Protein AF-A0A923Q2S6-F1 (afdb_monomer_lite)

Secondary structure (DSSP, 8-state):
-------TT-----TT-B----EE--SSEEEEEEEETTEEEEEEEEETT-EESGGGGGT--B-----

Structure (mmCIF, N/CA/C/O backbone):
data_AF-A0A923Q2S6-F1
#
_entry.id   AF-A0A923Q2S6-F1
#
loop_
_atom_site.group_PDB
_atom_site.id
_atom_site.type_symbol
_atom_site.label_atom_id
_atom_site.label_alt_id
_atom_site.label_comp_id
_atom_site.label_asym_id
_atom_site.label_entity_id
_atom_site.label_seq_id
_atom_site.pdbx_PDB_ins_code
_atom_site.Cartn_x
_atom_site.Cartn_y
_atom_site.Cartn_z
_atom_site.occupancy
_atom_site.B_iso_or_equiv
_atom_site.auth_seq_id
_atom_site.auth_comp_id
_atom_site.auth_asym_id
_atom_site.auth_atom_id
_atom_site.pdbx_PDB_model_num
ATOM 1 N N . MET A 1 1 ? 13.075 -6.959 4.907 1.00 70.12 1 MET A N 1
ATOM 2 C CA . MET A 1 1 ? 11.698 -6.447 5.071 1.00 70.12 1 MET A CA 1
ATOM 3 C C . MET A 1 1 ? 11.634 -5.679 6.379 1.00 70.12 1 MET A C 1
ATOM 5 O O . MET A 1 1 ? 11.959 -6.268 7.402 1.00 70.12 1 MET A O 1
ATOM 9 N N . SER A 1 2 ? 11.300 -4.388 6.353 1.00 88.06 2 SER A N 1
ATOM 10 C CA . SER A 1 2 ? 11.047 -3.601 7.567 1.00 88.06 2 SER A CA 1
ATOM 11 C C . SER A 1 2 ? 9.546 -3.560 7.853 1.00 88.06 2 SER A C 1
ATOM 13 O O . SER A 1 2 ? 8.732 -3.491 6.933 1.00 88.06 2 SER A O 1
ATOM 15 N N . MET A 1 3 ? 9.173 -3.638 9.129 1.00 90.69 3 MET A N 1
ATOM 16 C CA . MET A 1 3 ? 7.778 -3.559 9.556 1.00 90.69 3 MET A CA 1
ATOM 17 C C . MET A 1 3 ? 7.387 -2.090 9.746 1.00 90.69 3 MET A C 1
ATOM 19 O O . MET A 1 3 ? 8.080 -1.353 10.447 1.00 90.69 3 MET A O 1
ATOM 23 N N . LYS A 1 4 ? 6.277 -1.669 9.130 1.00 91.56 4 LYS A N 1
ATOM 24 C CA . LYS A 1 4 ? 5.699 -0.329 9.28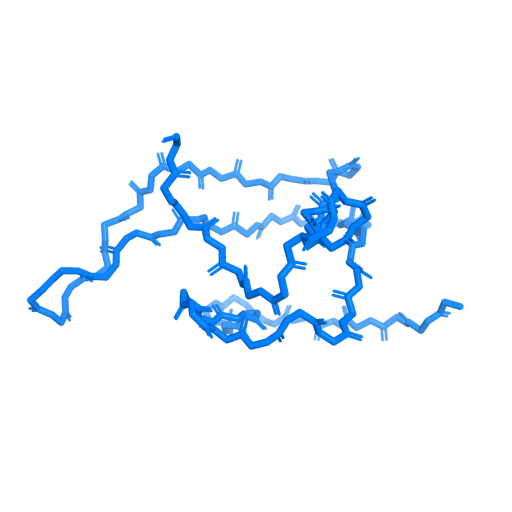4 1.00 91.56 4 LYS A CA 1
ATOM 25 C C . LYS A 1 4 ? 4.278 -0.464 9.823 1.00 91.56 4 LYS A C 1
ATOM 27 O O . LYS A 1 4 ? 3.435 -1.072 9.171 1.00 91.56 4 LYS A O 1
ATOM 32 N N . THR A 1 5 ? 4.019 0.123 10.986 1.00 94.69 5 THR A N 1
ATOM 33 C CA . THR A 1 5 ? 2.679 0.178 11.583 1.00 94.69 5 THR A CA 1
ATOM 34 C C . THR A 1 5 ? 2.077 1.548 11.322 1.00 94.69 5 THR A C 1
ATOM 36 O O . THR A 1 5 ? 2.738 2.556 11.562 1.00 94.69 5 THR A O 1
ATOM 39 N N . LEU A 1 6 ? 0.834 1.575 10.846 1.00 93.31 6 LEU A N 1
ATOM 40 C CA . LEU A 1 6 ? 0.083 2.800 10.593 1.00 93.31 6 LEU A CA 1
ATOM 41 C C . LEU A 1 6 ? -1.169 2.848 11.464 1.00 93.31 6 LEU A C 1
ATOM 43 O O . LEU A 1 6 ? -1.761 1.813 11.781 1.00 93.31 6 LEU A O 1
ATOM 47 N N . LYS A 1 7 ? -1.578 4.054 11.847 1.00 95.31 7 LYS A N 1
ATOM 48 C CA . LYS A 1 7 ? -2.828 4.290 12.579 1.00 95.31 7 LYS A CA 1
ATOM 49 C C . LYS A 1 7 ? -3.984 4.559 11.619 1.00 95.31 7 LYS A C 1
ATOM 51 O O . LYS A 1 7 ? -3.799 4.968 10.476 1.00 95.31 7 LYS A O 1
ATOM 56 N N . LYS A 1 8 ? -5.215 4.366 12.104 1.00 91.75 8 LYS A N 1
ATOM 57 C CA . LYS A 1 8 ? -6.424 4.714 11.346 1.00 91.75 8 LYS A CA 1
ATOM 58 C C . LYS A 1 8 ? -6.377 6.189 10.928 1.00 91.75 8 LYS A C 1
ATOM 60 O O . LYS A 1 8 ? -6.208 7.058 11.778 1.00 91.75 8 LYS A O 1
ATOM 65 N N . GLY A 1 9 ? -6.584 6.444 9.638 1.00 89.56 9 GLY A N 1
ATOM 66 C CA . GLY A 1 9 ? -6.555 7.7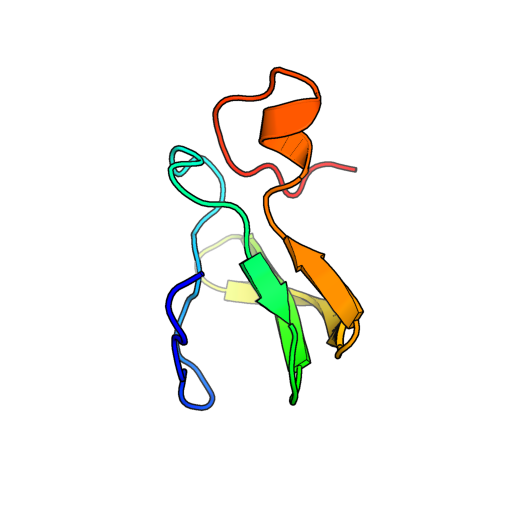86 9.053 1.00 89.56 9 GLY A CA 1
ATOM 67 C C . GLY A 1 9 ? -5.171 8.248 8.590 1.00 89.56 9 GLY A C 1
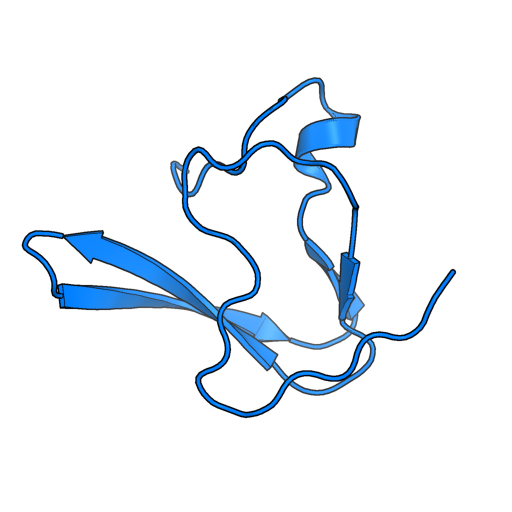ATOM 68 O O . GLY A 1 9 ? -5.079 9.312 7.986 1.00 89.56 9 GLY A O 1
ATOM 69 N N . GLU A 1 10 ? -4.109 7.470 8.824 1.00 93.12 10 GLU A N 1
ATOM 70 C CA . GLU A 1 10 ?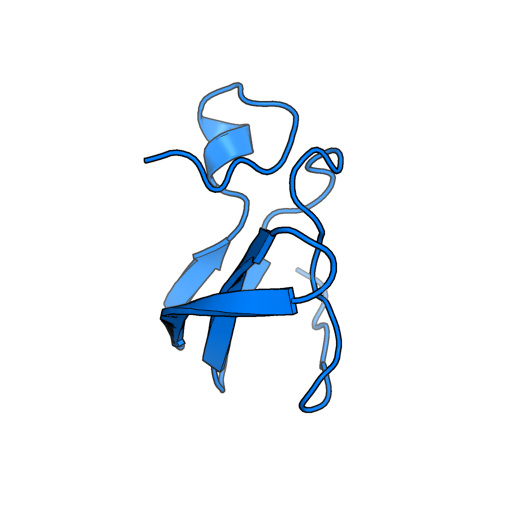 -2.805 7.755 8.227 1.00 93.12 10 GLU A CA 1
ATOM 71 C C . GLU A 1 10 ? -2.790 7.393 6.740 1.00 93.12 10 GLU A C 1
ATOM 73 O O . GLU A 1 10 ? -3.363 6.392 6.306 1.00 93.12 10 GLU A O 1
ATOM 78 N N . LEU A 1 11 ? -2.105 8.227 5.963 1.00 90.12 11 LEU A N 1
ATOM 79 C CA . LEU A 1 11 ? -1.974 8.078 4.523 1.00 90.12 11 LEU A CA 1
ATOM 80 C C . LEU A 1 11 ? -0.706 7.284 4.183 1.00 90.12 11 LEU A C 1
ATOM 82 O O . LEU A 1 11 ? 0.379 7.584 4.685 1.00 90.12 11 LEU A O 1
ATOM 86 N N . LEU A 1 12 ? -0.841 6.274 3.320 1.00 91.25 12 LEU A N 1
ATOM 87 C CA . LEU A 1 12 ? 0.290 5.471 2.844 1.00 91.25 12 LEU A CA 1
ATOM 88 C C . LEU A 1 12 ? 1.063 6.178 1.723 1.00 91.25 12 LEU A C 1
ATOM 90 O O . LEU A 1 12 ? 2.289 6.247 1.781 1.00 91.25 12 LEU A O 1
ATOM 94 N N . TYR A 1 13 ? 0.331 6.672 0.724 1.00 91.50 13 TYR A N 1
ATOM 95 C CA . TYR A 1 13 ? 0.816 7.390 -0.454 1.00 91.50 13 TYR A CA 1
ATOM 96 C C . TYR A 1 13 ? -0.334 8.194 -1.074 1.00 91.50 13 TYR A C 1
ATOM 98 O O . TYR A 1 13 ? -1.504 7.898 -0.815 1.00 91.50 13 TYR A O 1
ATOM 106 N N . ASN A 1 14 ? -0.007 9.188 -1.897 1.00 91.50 14 ASN A N 1
ATOM 107 C CA . ASN A 1 14 ? -0.958 9.851 -2.784 1.00 91.50 14 ASN A CA 1
ATOM 108 C C . ASN A 1 14 ? -0.798 9.356 -4.223 1.00 91.50 14 ASN A C 1
ATOM 110 O O . ASN A 1 14 ? 0.244 8.834 -4.6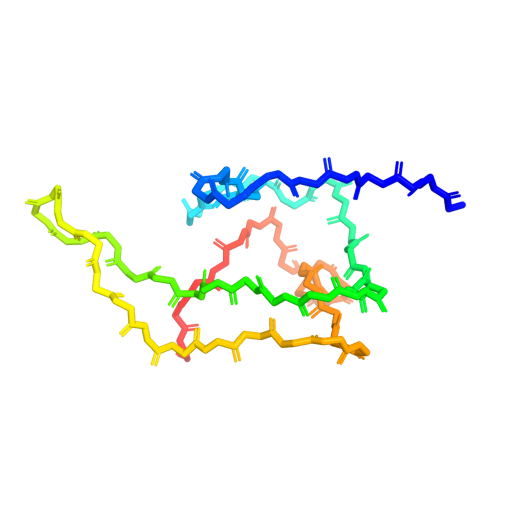20 1.00 91.50 14 ASN A O 1
ATOM 114 N N . GLU A 1 15 ? -1.839 9.559 -5.023 1.00 88.75 15 GLU A N 1
ATOM 115 C CA . GLU A 1 15 ? -1.756 9.412 -6.474 1.00 88.75 15 GLU A CA 1
ATOM 116 C C . GLU A 1 15 ? -0.658 10.327 -7.043 1.00 88.75 15 GLU A C 1
ATOM 118 O O . GLU A 1 15 ? -0.541 11.491 -6.656 1.00 88.75 15 GLU A O 1
ATOM 123 N N . GLY A 1 16 ? 0.161 9.791 -7.950 1.00 90.88 16 GLY A N 1
ATOM 124 C CA . GLY A 1 16 ? 1.282 10.505 -8.564 1.00 90.88 16 GLY A CA 1
ATOM 125 C C . GLY A 1 16 ? 2.578 10.508 -7.745 1.00 90.88 16 GLY A C 1
ATOM 126 O O . GLY A 1 16 ? 3.629 10.850 -8.293 1.00 90.88 16 GLY A O 1
ATOM 127 N N . ASP A 1 17 ? 2.555 10.075 -6.479 1.00 94.38 17 ASP A N 1
ATOM 128 C CA . ASP A 1 17 ? 3.782 9.914 -5.695 1.00 94.38 17 ASP A CA 1
ATOM 129 C C . ASP A 1 17 ? 4.672 8.830 -6.316 1.00 94.38 17 ASP A C 1
ATOM 131 O O . ASP A 1 17 ? 4.189 7.805 -6.806 1.00 94.38 17 ASP A O 1
ATOM 135 N N . LYS A 1 18 ? 5.996 9.028 -6.273 1.00 95.50 18 LYS A N 1
ATOM 136 C CA . LYS A 1 18 ? 6.952 8.018 -6.747 1.00 95.50 18 LYS A CA 1
ATOM 137 C C . LYS A 1 18 ? 6.853 6.740 -5.915 1.00 95.50 18 LYS A C 1
ATOM 139 O O . LYS A 1 18 ? 6.870 6.791 -4.684 1.00 95.50 18 LYS A O 1
ATOM 144 N N . ILE A 1 19 ? 6.863 5.589 -6.582 1.00 95.56 19 ILE A N 1
ATOM 145 C CA . ILE A 1 19 ? 6.901 4.294 -5.901 1.00 95.56 19 ILE A CA 1
ATOM 146 C C . ILE A 1 19 ? 8.344 4.009 -5.481 1.00 95.56 19 ILE A C 1
ATOM 148 O O . ILE A 1 19 ? 9.178 3.603 -6.285 1.00 95.56 19 ILE A O 1
ATOM 152 N N . LEU A 1 20 ? 8.647 4.253 -4.205 1.00 92.88 20 LEU A N 1
ATOM 153 C CA . LEU A 1 20 ? 9.969 3.984 -3.622 1.00 92.88 20 LEU A CA 1
ATOM 154 C C . LEU A 1 20 ? 10.038 2.638 -2.896 1.00 92.88 20 LEU A C 1
ATOM 156 O O . LEU A 1 20 ? 11.125 2.127 -2.652 1.00 92.88 20 LEU A O 1
ATOM 160 N N . ASN A 1 21 ? 8.885 2.081 -2.520 1.00 91.56 21 ASN A N 1
ATOM 161 C CA . ASN A 1 21 ? 8.776 0.843 -1.758 1.00 91.56 21 ASN A CA 1
ATOM 162 C C . ASN A 1 21 ? 7.541 0.054 -2.203 1.00 91.56 21 ASN A C 1
ATOM 164 O O . ASN A 1 21 ? 6.519 0.647 -2.547 1.00 91.56 21 ASN A O 1
ATOM 168 N N . VAL A 1 22 ? 7.633 -1.272 -2.108 1.00 93.19 22 VAL A N 1
ATOM 169 C CA . VAL A 1 22 ? 6.500 -2.199 -2.227 1.00 93.19 22 VAL A CA 1
ATOM 170 C C . VAL A 1 22 ? 6.093 -2.643 -0.824 1.00 93.19 22 VAL A C 1
ATOM 172 O O . VAL A 1 22 ? 6.956 -2.953 0.002 1.00 93.19 22 VAL A O 1
ATOM 175 N N . TYR A 1 23 ? 4.791 -2.678 -0.549 1.00 93.31 23 TYR A N 1
ATOM 176 C CA . TYR A 1 23 ? 4.249 -3.036 0.761 1.00 93.31 23 TYR A CA 1
ATOM 177 C C . TYR A 1 23 ? 3.407 -4.305 0.677 1.00 93.31 23 TYR A C 1
ATOM 179 O O . TYR A 1 23 ? 2.614 -4.460 -0.241 1.00 93.31 23 TYR A O 1
ATOM 187 N N . LEU A 1 24 ? 3.534 -5.183 1.671 1.00 94.81 24 LEU A N 1
ATOM 188 C CA . LEU A 1 24 ? 2.615 -6.297 1.907 1.00 94.81 24 LEU A CA 1
ATOM 189 C C . LEU A 1 24 ? 1.801 -5.982 3.161 1.00 94.81 24 LEU A C 1
ATOM 191 O O . LEU A 1 24 ? 2.377 -5.707 4.217 1.00 94.81 24 LEU A O 1
ATOM 195 N N . ILE A 1 25 ? 0.474 -6.043 3.068 1.00 95.38 25 ILE A N 1
ATOM 196 C CA . ILE A 1 25 ? -0.392 -5.830 4.228 1.00 95.38 25 ILE A CA 1
ATOM 197 C C . ILE A 1 25 ? -0.373 -7.098 5.086 1.00 95.38 25 ILE A C 1
ATOM 199 O O . ILE A 1 25 ? -0.957 -8.119 4.726 1.00 95.38 25 ILE A O 1
ATOM 203 N N . GLN A 1 26 ? 0.304 -7.042 6.233 1.00 95.69 26 GLN A N 1
ATOM 204 C CA . GLN A 1 26 ? 0.365 -8.166 7.172 1.00 95.69 26 GLN A CA 1
ATOM 205 C C . GLN A 1 26 ? -0.938 -8.318 7.973 1.00 95.69 26 GLN A C 1
ATOM 207 O O . GLN A 1 26 ? -1.399 -9.434 8.202 1.00 95.69 26 GLN A O 1
ATOM 212 N N . SER A 1 27 ? -1.528 -7.206 8.413 1.00 94.88 27 SER A N 1
ATOM 213 C CA . SER A 1 27 ? -2.779 -7.174 9.174 1.00 94.88 27 SER A CA 1
ATOM 214 C C . SER A 1 27 ? -3.477 -5.817 9.033 1.00 94.88 27 SER A C 1
ATOM 216 O O . SER A 1 27 ? -2.849 -4.814 8.691 1.00 94.88 27 SER A O 1
ATOM 218 N N . GLY A 1 28 ? -4.787 -5.790 9.290 1.00 94.75 28 GLY A N 1
ATOM 219 C CA . GLY A 1 28 ? -5.618 -4.601 9.104 1.00 94.75 28 GLY A CA 1
ATOM 220 C C . GLY A 1 28 ? -6.056 -4.401 7.653 1.00 94.75 28 GLY A C 1
ATOM 221 O O . GLY A 1 28 ? -6.076 -5.341 6.857 1.00 94.75 28 GLY A O 1
ATOM 222 N N . ALA A 1 29 ? -6.460 -3.173 7.339 1.00 93.69 29 ALA A N 1
ATOM 223 C CA . ALA A 1 29 ? -6.934 -2.807 6.016 1.00 93.69 29 ALA A CA 1
ATOM 224 C C . ALA A 1 29 ? -6.724 -1.315 5.741 1.00 93.69 29 ALA A C 1
ATOM 226 O O . ALA A 1 29 ? -6.710 -0.499 6.666 1.00 93.69 29 ALA A O 1
ATOM 227 N N . VAL A 1 30 ? -6.591 -0.970 4.464 1.00 93.38 30 VAL A N 1
ATOM 228 C CA . VAL A 1 30 ? -6.439 0.406 3.980 1.00 93.38 30 VAL A CA 1
ATOM 229 C C . VAL A 1 30 ? -7.483 0.702 2.917 1.00 93.38 30 VAL A C 1
ATOM 231 O O . VAL A 1 30 ? -7.871 -0.186 2.160 1.00 93.38 30 VAL A O 1
ATOM 234 N N . ASN A 1 31 ? -7.944 1.946 2.855 1.00 93.19 31 ASN A N 1
ATOM 235 C CA . ASN A 1 31 ? -8.870 2.369 1.813 1.00 93.19 31 ASN A CA 1
ATOM 236 C C . ASN A 1 31 ? -8.081 2.914 0.627 1.00 93.19 31 ASN A C 1
ATOM 238 O O . ASN A 1 31 ? -7.184 3.740 0.800 1.00 93.19 31 ASN A O 1
ATOM 242 N N . LEU A 1 32 ? -8.449 2.473 -0.571 1.00 91.38 32 LEU A N 1
ATOM 243 C CA . LEU A 1 32 ? -8.085 3.157 -1.796 1.00 91.38 32 LEU A CA 1
ATOM 244 C C . LEU A 1 32 ? -9.164 4.199 -2.083 1.00 91.38 32 LEU A C 1
ATOM 246 O O . LEU A 1 32 ? -10.347 3.873 -2.212 1.00 91.38 32 LEU A O 1
ATOM 250 N N . CYS A 1 33 ? -8.746 5.457 -2.162 1.00 90.56 33 CYS A N 1
ATOM 251 C CA . CYS A 1 33 ? -9.637 6.594 -2.336 1.00 90.56 33 CYS A CA 1
ATOM 252 C C . CYS A 1 33 ? -9.256 7.374 -3.594 1.00 90.56 33 CYS A C 1
ATOM 254 O O . CYS A 1 33 ? -8.077 7.493 -3.921 1.00 90.56 33 CYS A O 1
ATOM 256 N N . LEU A 1 34 ? -10.247 7.979 -4.246 1.00 88.69 34 LEU A N 1
ATOM 257 C CA . LEU A 1 34 ? -10.021 9.047 -5.216 1.00 88.69 34 LEU A CA 1
ATOM 258 C C . LEU A 1 34 ? -10.234 10.401 -4.547 1.00 88.69 34 LEU A C 1
ATOM 260 O O . LEU A 1 34 ? -11.292 10.659 -3.969 1.00 88.69 34 LEU A O 1
ATOM 264 N N . THR A 1 35 ? -9.258 11.295 -4.673 1.00 85.50 35 THR A N 1
ATOM 265 C CA . THR A 1 35 ? -9.375 12.665 -4.165 1.00 85.50 35 THR A CA 1
ATOM 266 C C . THR A 1 35 ? -9.916 13.574 -5.266 1.00 85.50 35 THR A C 1
ATOM 268 O O . THR A 1 35 ? -9.191 13.967 -6.175 1.00 85.50 35 THR A O 1
ATOM 271 N N . ARG A 1 36 ? -11.199 13.954 -5.193 1.00 84.25 36 ARG A N 1
ATOM 272 C CA . ARG A 1 36 ? -11.827 14.925 -6.113 1.00 84.25 36 ARG A CA 1
ATOM 273 C C . ARG A 1 36 ? -12.351 16.134 -5.356 1.00 84.25 36 ARG A C 1
ATOM 275 O O . ARG A 1 36 ? -13.053 15.990 -4.363 1.00 84.25 36 ARG A O 1
ATOM 282 N N . ASN A 1 37 ? -12.057 17.344 -5.840 1.00 85.38 37 ASN A N 1
ATOM 283 C CA . ASN A 1 37 ? -12.524 18.600 -5.231 1.00 85.38 37 ASN A CA 1
ATOM 284 C C . ASN A 1 37 ? -12.274 18.669 -3.710 1.00 85.38 37 ASN A C 1
ATOM 286 O O . ASN A 1 37 ? -13.138 19.110 -2.953 1.00 85.38 37 ASN A O 1
ATOM 290 N N . LYS A 1 38 ? -11.098 18.204 -3.261 1.00 81.38 38 LYS A N 1
ATOM 291 C CA . LYS A 1 38 ? -10.704 18.108 -1.839 1.00 81.38 38 LYS A CA 1
ATOM 292 C C . LYS A 1 38 ? -11.572 17.170 -0.981 1.00 81.38 38 LYS A C 1
ATOM 294 O O . LYS A 1 38 ? -11.527 17.257 0.243 1.00 81.38 38 LYS A O 1
ATOM 299 N N . LYS A 1 39 ? -12.357 16.281 -1.592 1.00 85.50 39 LYS A N 1
ATOM 300 C CA . LYS A 1 39 ? -13.076 15.201 -0.909 1.00 85.50 39 LYS A CA 1
ATOM 301 C C . LYS A 1 39 ? -12.507 13.855 -1.340 1.00 85.50 39 LYS A C 1
ATOM 303 O O . LYS A 1 39 ? -12.303 13.625 -2.531 1.00 85.50 39 LYS A O 1
ATOM 308 N N . ASN A 1 40 ? -12.300 12.975 -0.368 1.00 85.88 40 ASN A N 1
ATOM 309 C CA . ASN A 1 40 ? -11.917 11.593 -0.623 1.00 85.88 40 ASN A CA 1
ATOM 310 C C . ASN A 1 40 ? -13.190 10.781 -0.859 1.00 85.88 40 ASN A C 1
ATOM 312 O O . ASN A 1 40 ? -14.096 10.785 -0.026 1.00 85.88 40 ASN A O 1
ATOM 316 N N . VAL A 1 41 ? -13.258 10.116 -2.005 1.00 89.75 41 VAL A N 1
ATOM 317 C CA . VAL A 1 41 ? -14.288 9.135 -2.334 1.00 89.75 41 VAL A CA 1
ATOM 318 C C . VAL A 1 41 ? -13.654 7.762 -2.170 1.00 89.75 41 VAL A C 1
ATOM 320 O O . VAL A 1 41 ? -12.721 7.431 -2.902 1.00 89.75 41 VAL A O 1
ATOM 323 N N . ASP A 1 42 ? -14.121 6.991 -1.191 1.00 89.06 42 ASP A N 1
ATOM 324 C CA . ASP A 1 42 ? -13.676 5.611 -0.989 1.00 89.06 42 ASP A CA 1
ATOM 325 C C . ASP A 1 42 ? -14.114 4.751 -2.179 1.00 89.06 42 ASP A C 1
ATOM 327 O O . ASP A 1 42 ? -15.295 4.711 -2.520 1.00 89.06 42 ASP A O 1
ATOM 331 N N . MET A 1 43 ? -13.157 4.073 -2.811 1.00 89.56 43 MET A N 1
ATOM 332 C CA . MET A 1 43 ? -13.420 3.181 -3.941 1.00 89.56 43 MET A CA 1
ATOM 333 C C . MET A 1 43 ? -13.574 1.748 -3.444 1.00 89.56 43 MET A C 1
ATOM 335 O O . MET A 1 43 ? -14.615 1.123 -3.623 1.00 89.56 43 MET A O 1
ATOM 339 N N . PHE A 1 44 ? -12.530 1.232 -2.796 1.00 89.56 44 PHE A N 1
ATOM 340 C CA . PHE A 1 44 ? -12.517 -0.104 -2.216 1.00 89.56 44 PHE A CA 1
ATOM 341 C C . PHE A 1 44 ? -11.492 -0.204 -1.091 1.00 89.56 44 PHE A C 1
ATOM 343 O O . PHE A 1 44 ? -10.605 0.638 -0.942 1.00 89.56 44 PHE A O 1
ATOM 350 N N . GLN A 1 45 ? -11.625 -1.256 -0.291 1.00 92.75 45 GLN A N 1
ATOM 351 C CA . GLN A 1 45 ? -10.731 -1.544 0.818 1.00 92.75 45 GLN A CA 1
ATOM 352 C C . GLN A 1 45 ? -9.803 -2.706 0.462 1.00 92.75 45 GLN A C 1
ATOM 354 O O . GLN A 1 45 ? -10.236 -3.720 -0.082 1.00 92.75 45 GLN A O 1
ATOM 359 N N . VAL A 1 46 ? -8.527 -2.559 0.801 1.00 93.19 46 VAL A N 1
ATOM 360 C CA . VAL A 1 46 ? -7.489 -3.567 0.595 1.00 93.19 46 VAL A CA 1
ATOM 361 C C . VAL A 1 46 ? -7.068 -4.115 1.955 1.00 93.19 46 VAL A C 1
ATOM 363 O O . VAL A 1 46 ? -6.661 -3.361 2.839 1.00 93.19 46 VAL A O 1
ATOM 366 N N . GLY A 1 47 ? -7.224 -5.425 2.136 1.00 94.81 47 GLY A N 1
ATOM 367 C CA . GLY A 1 47 ? -6.955 -6.123 3.394 1.00 94.81 47 GLY A CA 1
ATOM 368 C C . GLY A 1 47 ? -5.622 -6.868 3.414 1.00 94.81 47 GLY A C 1
ATOM 369 O O . GLY A 1 47 ? -4.788 -6.727 2.523 1.00 94.81 47 GLY A O 1
ATOM 370 N N . ALA A 1 48 ? -5.439 -7.695 4.442 1.00 95.94 48 ALA A N 1
ATOM 371 C CA . ALA A 1 48 ? -4.257 -8.538 4.599 1.00 95.94 48 ALA A CA 1
ATOM 372 C C . ALA A 1 48 ? -3.971 -9.426 3.369 1.00 95.94 48 ALA A C 1
ATOM 374 O O . ALA A 1 48 ? -4.868 -9.764 2.598 1.00 95.94 48 ALA A O 1
ATOM 375 N N . SER A 1 49 ? -2.700 -9.805 3.211 1.00 93.75 49 SER A N 1
ATOM 376 C CA . SER A 1 49 ? -2.165 -10.615 2.103 1.00 93.75 49 SER A CA 1
ATOM 377 C C . SER A 1 49 ? -2.171 -9.948 0.724 1.00 93.75 49 SER A C 1
ATOM 379 O O . SER A 1 49 ? -1.712 -10.558 -0.238 1.00 93.75 49 SER A O 1
ATOM 381 N N . GLN A 1 50 ? -2.625 -8.700 0.619 1.00 93.62 50 GLN A N 1
ATOM 382 C CA . GLN A 1 50 ? -2.523 -7.903 -0.601 1.00 93.62 50 GLN A CA 1
ATOM 383 C C . GLN A 1 50 ? -1.218 -7.104 -0.637 1.00 93.62 50 GLN A C 1
ATOM 385 O O . GLN A 1 50 ? -0.693 -6.685 0.402 1.00 93.62 50 GLN A O 1
ATOM 390 N N . ILE A 1 51 ? -0.711 -6.891 -1.849 1.00 93.06 51 ILE A N 1
ATOM 391 C CA . ILE A 1 51 ? 0.498 -6.111 -2.120 1.00 93.06 51 ILE A CA 1
ATOM 392 C C . ILE A 1 51 ? 0.078 -4.738 -2.651 1.00 93.06 51 ILE A C 1
ATOM 394 O O . ILE A 1 51 ? -0.877 -4.642 -3.412 1.00 93.06 51 ILE A O 1
ATOM 398 N N . LEU A 1 52 ? 0.780 -3.687 -2.228 1.00 92.38 52 LEU A N 1
ATOM 399 C CA . LEU A 1 52 ? 0.616 -2.322 -2.720 1.00 92.38 52 LEU A CA 1
ATOM 400 C C . LEU A 1 52 ? 1.923 -1.821 -3.333 1.00 92.38 52 LEU A C 1
ATOM 402 O O . LEU A 1 52 ? 3.003 -2.021 -2.766 1.00 92.38 52 LEU A O 1
ATOM 406 N N . GLY A 1 53 ? 1.816 -1.104 -4.450 1.00 91.75 53 GLY A N 1
ATOM 407 C CA . GLY A 1 53 ? 2.970 -0.577 -5.183 1.00 91.75 53 GLY A CA 1
ATOM 408 C C . GLY A 1 53 ? 3.651 -1.619 -6.071 1.00 91.75 53 GLY A C 1
ATOM 409 O O . GLY A 1 53 ? 4.697 -1.342 -6.645 1.00 91.75 53 GLY A O 1
ATOM 410 N N . GLU A 1 54 ? 3.048 -2.796 -6.233 1.00 92.81 54 GLU A N 1
ATOM 411 C CA . GLU A 1 54 ? 3.446 -3.861 -7.156 1.00 92.81 54 GLU A CA 1
ATOM 412 C C . GLU A 1 54 ? 3.544 -3.385 -8.609 1.00 92.81 54 GLU A C 1
ATOM 414 O O . GLU A 1 54 ? 4.323 -3.928 -9.386 1.00 92.81 54 GLU A O 1
ATOM 419 N N . GLN A 1 55 ? 2.830 -2.310 -8.944 1.00 92.00 55 GLN A N 1
ATOM 420 C CA . GLN A 1 55 ? 2.936 -1.555 -10.191 1.00 92.00 55 GLN A CA 1
ATOM 421 C C . GLN A 1 55 ? 4.391 -1.240 -10.585 1.00 92.00 55 GLN A C 1
ATOM 423 O O . GLN A 1 55 ? 4.728 -1.259 -11.770 1.00 92.00 55 GLN A O 1
ATOM 428 N N . VAL A 1 56 ? 5.279 -1.009 -9.608 1.00 94.75 56 VAL A N 1
ATOM 429 C CA . VAL A 1 56 ? 6.703 -0.753 -9.877 1.00 94.75 56 VAL A CA 1
ATOM 430 C C . VAL A 1 56 ? 7.419 -1.948 -10.493 1.00 94.75 56 VAL A C 1
ATOM 432 O O . VAL A 1 56 ? 8.321 -1.782 -11.309 1.00 94.75 56 VAL A O 1
ATOM 435 N N . LEU A 1 57 ? 6.972 -3.162 -10.165 1.00 92.19 57 LEU A N 1
ATOM 436 C CA . LEU A 1 57 ? 7.493 -4.397 -10.746 1.00 92.19 57 LEU A CA 1
ATOM 437 C C . LEU A 1 57 ? 7.079 -4.543 -12.217 1.00 92.19 57 LEU A C 1
ATOM 439 O O . LEU A 1 57 ? 7.733 -5.264 -12.965 1.00 92.19 57 LEU A O 1
ATOM 443 N N . LEU A 1 58 ? 6.025 -3.835 -12.634 1.00 93.25 58 LEU A N 1
ATOM 444 C CA . LEU A 1 58 ? 5.539 -3.766 -14.014 1.00 93.25 58 LEU A CA 1
ATOM 445 C C . LEU A 1 58 ? 6.112 -2.563 -14.789 1.00 93.25 58 LEU A C 1
ATOM 447 O O . LEU A 1 58 ? 5.714 -2.319 -15.924 1.00 93.25 58 LEU A O 1
ATOM 451 N N . GLY A 1 59 ? 7.047 -1.811 -14.197 1.00 93.00 59 GLY A N 1
ATOM 452 C CA . GLY A 1 59 ? 7.727 -0.681 -14.840 1.00 93.00 59 GLY A CA 1
ATOM 453 C C . GLY A 1 59 ? 7.060 0.684 -14.643 1.00 93.00 59 GLY A C 1
ATOM 454 O O . GLY A 1 59 ? 7.549 1.677 -15.186 1.00 93.00 59 GLY A O 1
ATOM 455 N N . LEU A 1 60 ? 5.981 0.775 -13.857 1.00 94.62 60 LEU A N 1
ATOM 456 C CA . LEU A 1 60 ? 5.412 2.066 -13.463 1.00 94.62 60 LEU A CA 1
ATOM 457 C C . LEU A 1 60 ? 6.281 2.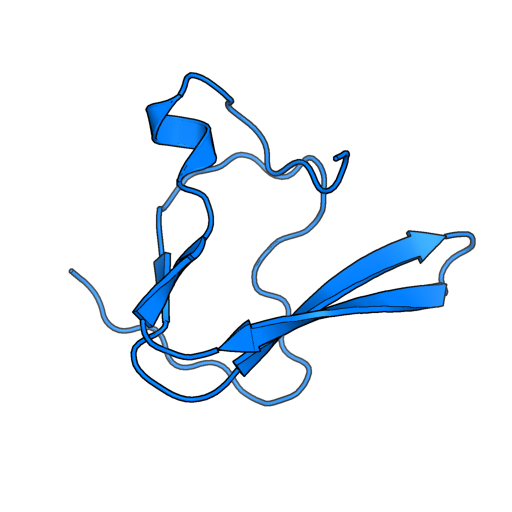727 -12.386 1.00 94.62 60 LEU A C 1
ATOM 459 O O . LEU A 1 60 ? 6.869 2.062 -11.544 1.00 94.62 60 LEU A O 1
ATOM 463 N N . SER A 1 61 ? 6.376 4.055 -12.396 1.00 94.50 61 SER A N 1
ATOM 464 C CA . SER A 1 61 ? 7.235 4.788 -11.448 1.00 94.50 61 SER A CA 1
ATOM 465 C C . SER A 1 61 ? 6.464 5.591 -10.405 1.00 94.50 61 SER A C 1
ATOM 467 O O . SER A 1 61 ? 7.065 6.071 -9.442 1.00 94.50 61 SER A O 1
ATOM 469 N N . THR A 1 62 ? 5.146 5.717 -10.562 1.00 95.00 62 THR A N 1
ATOM 470 C CA . THR A 1 62 ? 4.267 6.485 -9.677 1.00 95.00 62 THR A CA 1
ATOM 471 C C . THR A 1 62 ? 3.015 5.691 -9.338 1.00 95.00 62 THR A C 1
ATOM 473 O O . THR A 1 62 ? 2.523 4.946 -10.185 1.00 95.00 62 THR A O 1
ATOM 476 N N . PHE A 1 63 ? 2.481 5.874 -8.131 1.00 91.69 63 PHE A N 1
ATOM 477 C CA . PHE A 1 63 ? 1.214 5.263 -7.742 1.00 91.69 63 PHE A CA 1
ATOM 478 C C . PHE A 1 63 ? 0.085 5.791 -8.628 1.00 91.69 63 PHE A C 1
ATOM 480 O O . PHE A 1 63 ? -0.169 6.997 -8.650 1.00 91.69 63 PHE A O 1
ATOM 487 N N . THR A 1 64 ? -0.594 4.891 -9.339 1.00 85.12 64 THR A N 1
ATOM 488 C CA . THR A 1 64 ? -1.814 5.211 -10.083 1.00 85.12 64 THR A CA 1
ATOM 489 C C . THR A 1 64 ? -3.016 4.499 -9.480 1.00 85.12 64 THR A C 1
ATOM 491 O O . THR A 1 64 ? -2.961 3.322 -9.120 1.00 85.12 64 THR A O 1
ATOM 494 N N . THR A 1 65 ? -4.106 5.244 -9.364 1.00 73.88 65 THR A N 1
ATOM 495 C CA . THR A 1 65 ? -5.446 4.790 -8.971 1.00 73.88 65 THR A CA 1
ATOM 496 C C . THR A 1 65 ? -6.375 4.674 -10.182 1.00 73.88 65 THR A C 1
ATOM 498 O O . THR A 1 65 ? -7.541 4.311 -10.020 1.00 73.88 65 THR A O 1
ATOM 501 N N . ALA A 1 66 ? -5.876 4.963 -11.391 1.00 59.28 66 ALA A N 1
ATOM 502 C CA . ALA A 1 66 ? -6.595 4.712 -12.631 1.00 59.28 66 ALA A CA 1
ATOM 503 C C . ALA A 1 66 ? -6.638 3.200 -12.905 1.00 59.28 66 ALA A C 1
ATOM 505 O O . ALA A 1 66 ? -5.590 2.554 -12.967 1.00 59.28 66 ALA A O 1
ATOM 506 N N . ALA A 1 67 ? -7.859 2.672 -13.012 1.00 45.75 67 ALA A N 1
ATOM 507 C CA . ALA A 1 67 ? -8.141 1.325 -13.502 1.00 45.75 67 ALA A CA 1
ATOM 508 C C . ALA A 1 67 ? -7.776 1.182 -14.986 1.00 45.75 67 ALA A C 1
ATOM 510 O O . ALA A 1 67 ? -7.921 2.188 -15.721 1.00 45.75 67 ALA A O 1
#

Foldseek 3Di:
DDDDDDDPPDDPDDFFAFLPDKDAAQADKDFDWDQDPNDTDTDDIDGHRDMPSCVVVVVDGTDHPDD

Sequence (67 aa):
MSMKTLKKGELLYNEGDKILNVYLIQSGAVNLCLTRNKKNVDMFQVGASQILGEQVLLGLSTFTTAA

pLDDT: mean 90.0, std 8.09, range [45.75, 95.94]

Radius of gyration: 12.08 Å; chains: 1; bounding box: 26×29×27 Å